Protein AF-A0A2X3CU47-F1 (afdb_monomer)

Organism: Klebsiella pneumoniae (NCBI:txid573)

Secondary structure (DSSP, 8-state):
--PPP-S---EEEEEE-SS-EEEEEE-SS--EEEEEEETTTTEEEEEEET----HHHHHGGGGS-TT-SS-S-------

Mean predicted aligned error: 6.17 Å

Structure (mmCIF, N/CA/C/O backbone):
data_AF-A0A2X3CU47-F1
#
_entry.id   AF-A0A2X3CU47-F1
#
loop_
_atom_site.group_PDB
_atom_site.id
_atom_site.type_symbol
_atom_site.label_atom_id
_atom_site.label_alt_id
_atom_site.label_comp_id
_atom_site.label_asym_id
_atom_site.label_entity_id
_atom_site.label_seq_id
_atom_site.pdbx_PDB_ins_code
_atom_site.Cartn_x
_atom_site.Cartn_y
_atom_site.Cartn_z
_atom_site.occupancy
_atom_site.B_iso_or_equiv
_atom_site.auth_seq_id
_atom_site.auth_comp_id
_atom_site.auth_asym_id
_atom_site.auth_atom_id
_atom_site.pdbx_PDB_model_num
ATOM 1 N N . MET A 1 1 ? -21.015 -21.264 -0.332 1.00 36.78 1 MET A N 1
ATOM 2 C CA . MET A 1 1 ? -20.837 -21.423 1.126 1.00 36.78 1 MET A CA 1
ATOM 3 C C . MET A 1 1 ? -19.495 -20.788 1.485 1.00 36.78 1 MET A C 1
ATOM 5 O O . MET A 1 1 ? -18.473 -21.445 1.387 1.00 36.78 1 MET A O 1
ATOM 9 N N . GLY A 1 2 ? -19.469 -19.472 1.711 1.00 56.50 2 GLY A N 1
ATOM 10 C CA . GLY A 1 2 ? -18.241 -18.726 2.010 1.00 56.50 2 GLY A CA 1
ATOM 11 C C . GLY A 1 2 ? -18.247 -18.367 3.486 1.00 56.50 2 GLY A C 1
ATOM 12 O O . GLY A 1 2 ? -19.137 -17.645 3.924 1.00 56.50 2 GLY A O 1
ATOM 13 N N . TRP A 1 3 ? -17.328 -18.947 4.251 1.00 51.50 3 TRP A N 1
ATOM 14 C CA . TRP A 1 3 ? -17.196 -18.710 5.686 1.00 51.50 3 TRP A CA 1
ATOM 15 C C . TRP A 1 3 ? -17.034 -17.202 5.939 1.00 51.50 3 TRP A C 1
ATOM 17 O O . TRP A 1 3 ? -16.183 -16.590 5.284 1.00 51.50 3 TRP A O 1
ATOM 27 N N . PRO A 1 4 ? -17.816 -16.572 6.836 1.00 55.19 4 PRO A N 1
ATOM 28 C CA . PRO A 1 4 ? -17.510 -15.209 7.232 1.00 55.19 4 PRO A CA 1
ATOM 29 C C . PRO A 1 4 ? -16.117 -15.243 7.868 1.00 55.19 4 PRO A C 1
ATOM 31 O O . PRO A 1 4 ? -15.822 -16.180 8.621 1.00 55.19 4 PRO A O 1
ATOM 34 N N . PRO A 1 5 ? -15.231 -14.280 7.587 1.00 52.78 5 PRO A N 1
ATOM 35 C CA . PRO A 1 5 ? -13.934 -14.329 8.230 1.00 52.78 5 PRO A CA 1
ATOM 36 C C . PRO A 1 5 ? -14.135 -14.157 9.777 1.00 52.78 5 PRO A C 1
ATOM 38 O O . PRO A 1 5 ? -15.232 -13.785 10.223 1.00 52.78 5 PRO A O 1
ATOM 41 N N . PRO A 1 6 ? -13.151 -14.467 10.652 1.00 59.22 6 PRO A N 1
ATOM 42 C CA . PRO A 1 6 ? -13.301 -14.496 12.138 1.00 59.22 6 PRO A CA 1
ATOM 43 C C . PRO A 1 6 ? -13.170 -13.155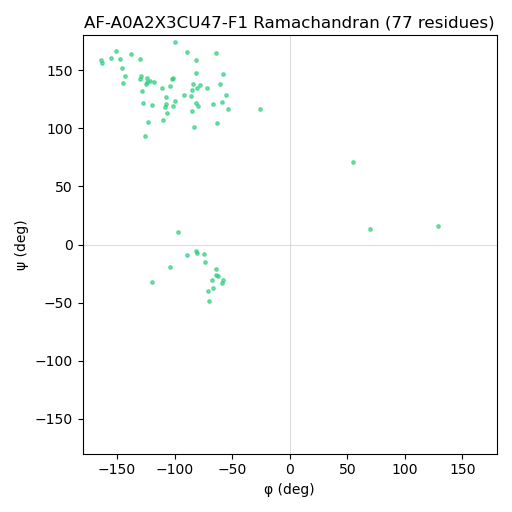 12.931 1.00 59.22 6 PRO A C 1
ATOM 45 O O . PRO A 1 6 ? -12.064 -12.707 13.157 1.00 59.22 6 PRO A O 1
ATOM 48 N N . ARG A 1 7 ? -14.253 -12.485 13.3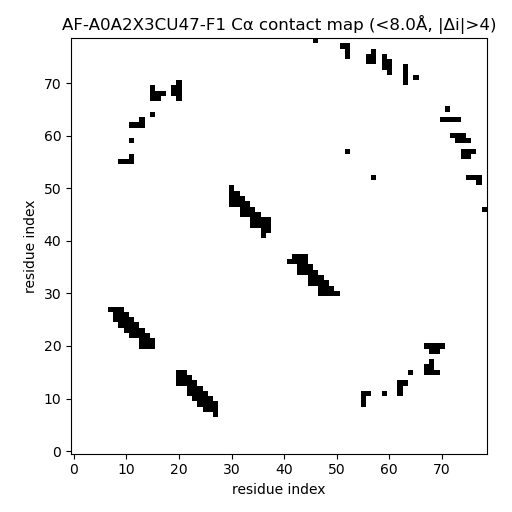68 1.00 49.78 7 ARG A N 1
ATOM 49 C CA . ARG A 1 7 ? -14.312 -11.024 13.707 1.00 49.78 7 ARG A CA 1
ATOM 50 C C . ARG A 1 7 ? -12.985 -10.335 14.136 1.00 49.78 7 ARG A C 1
ATOM 52 O O . ARG A 1 7 ? -12.473 -10.629 15.209 1.00 49.78 7 ARG A O 1
ATOM 59 N N . GLY A 1 8 ? -12.499 -9.357 13.352 1.00 53.03 8 GLY A N 1
ATOM 60 C CA . GLY A 1 8 ? -11.399 -8.453 13.756 1.00 53.03 8 GLY A CA 1
ATOM 61 C C . GLY A 1 8 ? -10.213 -8.294 12.789 1.00 53.03 8 GLY A C 1
ATOM 62 O O . GLY A 1 8 ? -9.165 -7.810 13.211 1.00 53.03 8 GLY A O 1
ATOM 63 N N . TRP A 1 9 ? -10.317 -8.693 11.518 1.00 55.47 9 TRP A N 1
ATOM 64 C CA . TRP A 1 9 ? -9.193 -8.563 10.573 1.00 55.47 9 TRP A CA 1
ATOM 65 C C . TRP A 1 9 ? -9.111 -7.140 10.054 1.00 55.47 9 TRP A C 1
ATOM 67 O O . TRP A 1 9 ? -9.998 -6.667 9.348 1.00 55.47 9 TRP A O 1
ATOM 77 N N . SER A 1 10 ? -7.984 -6.497 10.322 1.00 62.22 10 SER A N 1
ATOM 78 C CA . SER A 1 10 ? -7.390 -5.691 9.269 1.00 62.22 10 SER A CA 1
ATOM 79 C C . SER A 1 10 ? -6.625 -6.634 8.350 1.00 62.22 10 SER A C 1
ATOM 81 O O . SER A 1 10 ? -5.911 -7.509 8.831 1.00 62.22 10 SER A O 1
ATOM 83 N N . LEU A 1 11 ? -6.776 -6.491 7.039 1.00 75.88 11 LEU A N 1
ATOM 84 C CA . LEU A 1 11 ? -5.988 -7.243 6.060 1.00 75.88 11 LEU A CA 1
ATOM 85 C C . LEU A 1 11 ? -5.238 -6.252 5.184 1.00 75.88 11 LEU A C 1
ATOM 87 O O . LEU A 1 11 ? -5.783 -5.218 4.808 1.00 75.88 11 LEU A O 1
ATOM 91 N N . PHE A 1 12 ? -3.994 -6.586 4.860 1.00 87.38 12 PHE A N 1
ATOM 92 C CA . PHE A 1 12 ? -3.187 -5.862 3.890 1.00 87.38 12 PHE A C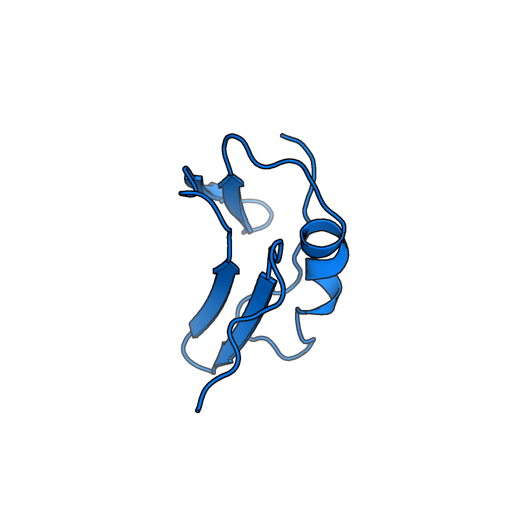A 1
ATOM 93 C C . PHE A 1 12 ? -2.814 -6.831 2.773 1.00 87.38 12 PHE A C 1
ATOM 95 O O . PHE A 1 12 ? -2.209 -7.869 3.037 1.00 87.38 12 PHE A O 1
ATOM 102 N N . ARG A 1 13 ? -3.208 -6.520 1.537 1.00 90.56 13 ARG A N 1
ATOM 103 C CA . ARG A 1 13 ? -2.918 -7.345 0.356 1.00 90.56 13 ARG A CA 1
ATOM 104 C C . ARG A 1 13 ? -2.312 -6.501 -0.754 1.00 90.56 13 ARG A C 1
ATOM 106 O O . ARG A 1 13 ? -2.729 -5.360 -0.949 1.00 90.56 13 ARG A O 1
ATOM 113 N N . VAL A 1 14 ? -1.386 -7.097 -1.502 1.00 92.81 14 VAL A N 1
ATOM 114 C CA . VAL A 1 14 ? -0.704 -6.471 -2.641 1.00 92.81 14 VAL A CA 1
ATOM 115 C C . VAL A 1 14 ? -0.806 -7.381 -3.852 1.00 92.81 14 VAL A C 1
ATOM 117 O O . VAL A 1 14 ? -0.550 -8.580 -3.762 1.00 92.81 14 VAL A O 1
ATOM 120 N N . TRP A 1 15 ? -1.182 -6.798 -4.982 1.00 94.50 15 TRP A N 1
ATOM 121 C CA . TRP A 1 15 ? -1.313 -7.477 -6.263 1.00 94.50 15 TRP A CA 1
ATOM 122 C C . TRP A 1 15 ? -0.467 -6.731 -7.295 1.00 94.50 15 TRP A C 1
ATOM 124 O O . TRP A 1 15 ? -0.956 -5.750 -7.869 1.00 94.50 15 TRP A O 1
ATOM 134 N N . PRO A 1 16 ? 0.794 -7.142 -7.507 1.00 94.88 16 PRO A N 1
ATOM 135 C CA . PRO A 1 16 ? 1.615 -6.576 -8.564 1.00 94.88 16 PRO A CA 1
ATOM 136 C C . PRO A 1 16 ? 1.129 -7.062 -9.928 1.00 94.88 16 PRO A C 1
ATOM 138 O O . PRO A 1 16 ? 0.886 -8.253 -10.131 1.00 94.88 16 PRO A O 1
ATOM 141 N N . ALA A 1 17 ? 1.022 -6.140 -10.873 1.00 94.88 17 ALA A N 1
ATOM 142 C CA . ALA A 1 17 ? 0.850 -6.425 -12.289 1.00 94.88 17 ALA A CA 1
ATOM 143 C C . ALA A 1 17 ? 1.727 -5.474 -13.108 1.00 94.88 17 ALA A C 1
ATOM 145 O O . ALA A 1 17 ? 2.193 -4.450 -12.616 1.00 94.88 17 ALA A O 1
ATOM 146 N N . SER A 1 18 ? 1.942 -5.800 -14.380 1.00 94.06 18 SER A N 1
ATOM 147 C CA . SER A 1 18 ? 2.808 -5.018 -15.271 1.00 94.06 18 SER A CA 1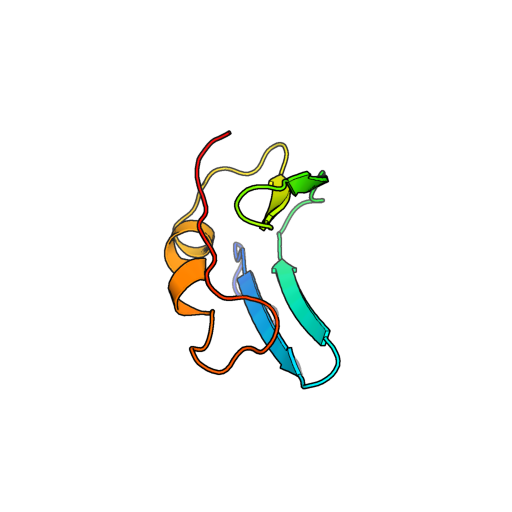
ATOM 148 C C . SER A 1 18 ? 2.321 -3.585 -15.508 1.00 94.06 18 SER A C 1
ATOM 150 O O . SER A 1 18 ? 3.130 -2.705 -15.780 1.00 94.06 18 SER A O 1
ATOM 152 N N . THR A 1 19 ? 1.014 -3.335 -15.401 1.00 96.12 19 THR A N 1
ATOM 153 C CA . THR A 1 19 ? 0.401 -2.023 -15.677 1.00 96.12 19 THR A CA 1
ATOM 154 C C . THR A 1 19 ? 0.006 -1.246 -14.423 1.00 96.12 19 THR A C 1
ATOM 156 O O . THR A 1 19 ? -0.219 -0.044 -14.505 1.00 96.12 19 THR A O 1
ATOM 159 N N . TYR A 1 20 ? -0.141 -1.921 -13.279 1.00 95.62 20 TYR A N 1
ATOM 160 C CA . TYR A 1 20 ? -0.440 -1.297 -11.988 1.00 95.62 20 TYR A CA 1
ATOM 161 C C . TYR A 1 20 ? -0.126 -2.256 -10.836 1.00 95.62 20 TYR A C 1
ATOM 163 O O . TYR A 1 20 ? -0.230 -3.471 -10.992 1.00 95.62 20 TYR A O 1
ATOM 171 N N . THR A 1 21 ? 0.127 -1.712 -9.646 1.00 95.00 21 THR A N 1
ATOM 172 C CA . THR A 1 21 ? 0.094 -2.482 -8.394 1.00 95.00 21 THR A CA 1
ATOM 173 C C . THR A 1 21 ? -1.138 -2.086 -7.593 1.00 95.00 21 THR A C 1
ATOM 175 O O . THR A 1 21 ? -1.373 -0.905 -7.337 1.00 95.00 21 THR A O 1
ATOM 178 N N . ARG A 1 22 ? -1.954 -3.067 -7.191 1.00 96.19 22 ARG A N 1
ATOM 179 C CA . ARG A 1 22 ? -3.127 -2.830 -6.338 1.00 96.19 22 ARG A CA 1
ATOM 180 C C . ARG A 1 22 ? -2.804 -3.175 -4.895 1.00 96.19 22 ARG A C 1
ATOM 182 O O . ARG A 1 22 ? -2.490 -4.321 -4.590 1.00 96.19 22 ARG A O 1
ATOM 189 N N . VAL A 1 23 ? -2.984 -2.203 -4.008 1.00 93.56 23 VAL A N 1
ATOM 190 C CA . VAL A 1 23 ? -2.944 -2.399 -2.556 1.00 93.56 23 VAL A CA 1
ATOM 191 C C . VAL A 1 23 ? -4.372 -2.375 -2.019 1.00 93.56 23 VAL A C 1
ATOM 193 O O . VAL A 1 23 ? -5.188 -1.554 -2.432 1.00 93.56 23 VAL A O 1
ATOM 196 N N . THR A 1 24 ? -4.704 -3.294 -1.119 1.00 92.62 24 THR A N 1
ATOM 197 C CA . THR A 1 24 ? -6.013 -3.347 -0.461 1.00 92.62 24 THR A CA 1
ATOM 198 C C . THR A 1 24 ? -5.823 -3.390 1.044 1.00 92.62 24 THR A C 1
ATOM 200 O O . THR A 1 24 ? -5.185 -4.310 1.557 1.00 92.62 24 THR A O 1
ATOM 203 N N . VAL A 1 25 ? -6.403 -2.401 1.727 1.00 89.06 25 VAL A N 1
ATOM 204 C CA . VAL A 1 25 ? -6.497 -2.336 3.187 1.00 89.06 25 VAL A CA 1
ATOM 205 C C . VAL A 1 25 ? -7.947 -2.595 3.571 1.00 89.06 25 VAL A C 1
ATOM 207 O O . VAL A 1 25 ? -8.842 -1.857 3.168 1.00 89.06 25 VAL A O 1
ATOM 210 N N . GLU A 1 26 ? -8.179 -3.665 4.317 1.00 87.50 26 GLU A N 1
ATOM 211 C CA . GLU A 1 26 ? -9.503 -4.043 4.809 1.00 87.50 26 GLU A CA 1
ATOM 212 C C . GLU A 1 26 ? -9.646 -3.644 6.279 1.00 87.50 26 GLU A C 1
ATOM 214 O O . GLU A 1 26 ? -8.681 -3.724 7.042 1.00 87.50 26 GLU A O 1
ATOM 219 N N . SER A 1 27 ? -10.840 -3.210 6.676 1.00 84.31 27 SER A N 1
ATOM 220 C CA . SER A 1 27 ? -11.157 -2.783 8.038 1.00 84.31 27 SER A CA 1
ATOM 221 C C . SER A 1 27 ? -12.598 -3.144 8.384 1.00 84.31 27 SER A C 1
ATOM 223 O O . SER A 1 27 ? -13.464 -3.190 7.513 1.00 84.31 27 SER A O 1
ATOM 225 N N . ASN A 1 28 ? -12.861 -3.365 9.670 1.00 83.50 28 ASN A N 1
ATOM 226 C CA . ASN A 1 28 ? -14.198 -3.599 10.216 1.00 83.50 28 ASN A CA 1
ATOM 227 C C . ASN A 1 28 ? -15.006 -2.303 10.432 1.00 83.50 28 ASN A C 1
ATOM 229 O O . ASN A 1 28 ? -16.188 -2.366 10.764 1.00 83.50 28 ASN A O 1
ATOM 233 N N . HIS A 1 29 ? -14.377 -1.140 10.252 1.00 84.94 29 HIS A N 1
ATOM 234 C CA . HIS A 1 29 ? -15.009 0.176 10.293 1.00 84.94 29 HIS A CA 1
ATOM 235 C C . HIS A 1 29 ? -14.627 0.991 9.055 1.00 84.94 29 HIS A C 1
ATOM 237 O O . HIS A 1 29 ? -13.611 0.723 8.409 1.00 84.94 29 HIS A O 1
ATOM 243 N N . VAL A 1 30 ? -15.427 2.014 8.741 1.00 87.75 30 VAL A N 1
ATOM 244 C CA . VAL A 1 30 ? -15.154 2.931 7.627 1.00 87.75 30 VAL A CA 1
ATOM 245 C C . VAL A 1 30 ? -13.798 3.607 7.832 1.00 87.75 30 VAL A C 1
ATOM 247 O O . VAL A 1 30 ? -13.581 4.279 8.839 1.00 87.75 30 VAL A O 1
ATOM 250 N N . LEU A 1 31 ? -12.902 3.443 6.858 1.00 89.31 31 LEU A N 1
ATOM 251 C CA . LEU A 1 31 ? -11.599 4.095 6.848 1.00 89.31 31 LEU A CA 1
ATOM 252 C C . LEU A 1 31 ? -11.728 5.493 6.254 1.00 89.31 31 LEU A C 1
ATOM 254 O O . LEU A 1 31 ? -12.018 5.651 5.068 1.00 89.31 31 LEU A O 1
ATOM 258 N N . LYS A 1 32 ? -11.482 6.509 7.078 1.00 93.44 32 LYS A N 1
ATOM 259 C CA . LYS A 1 32 ? -11.200 7.860 6.594 1.00 93.44 32 LYS A CA 1
ATOM 260 C C . LYS A 1 32 ? -9.717 7.942 6.275 1.00 93.44 32 LYS A C 1
ATOM 262 O O . LYS A 1 32 ? -8.897 7.492 7.075 1.00 93.44 32 LYS A O 1
ATOM 267 N N . TYR A 1 33 ? -9.378 8.485 5.113 1.00 94.31 33 TYR A N 1
ATOM 268 C CA . TYR A 1 33 ? -7.992 8.546 4.684 1.00 94.31 33 TYR A CA 1
ATOM 269 C C . TYR A 1 33 ? -7.686 9.776 3.838 1.00 94.31 33 TYR A C 1
ATOM 271 O O . TYR A 1 33 ? -8.576 10.374 3.231 1.00 94.31 33 TYR A O 1
ATOM 279 N N . ARG A 1 34 ? -6.400 10.120 3.776 1.00 95.50 34 ARG A N 1
ATOM 280 C CA . ARG A 1 34 ? -5.844 11.096 2.835 1.00 95.50 34 ARG A CA 1
ATOM 281 C C . ARG A 1 34 ? -4.737 10.433 2.043 1.00 95.50 34 ARG A C 1
ATOM 283 O O . ARG A 1 34 ? -3.994 9.627 2.589 1.00 95.50 34 ARG A O 1
ATOM 290 N N . GLN A 1 35 ? -4.625 10.781 0.768 1.00 95.56 35 GLN A N 1
ATOM 291 C CA . GLN A 1 35 ? -3.544 10.305 -0.086 1.00 95.56 35 GLN A CA 1
ATOM 292 C C . GLN A 1 35 ? -2.808 11.484 -0.707 1.00 95.56 35 GLN A C 1
ATOM 294 O O . GLN A 1 35 ? -3.437 12.445 -1.154 1.00 95.56 35 GLN A O 1
ATOM 299 N N . PHE A 1 36 ? -1.485 11.402 -0.750 1.00 96.88 36 PHE A N 1
ATOM 300 C CA . PHE A 1 36 ? -0.650 12.398 -1.409 1.00 96.88 36 PHE A CA 1
ATOM 301 C C . PHE A 1 36 ? 0.687 11.793 -1.832 1.00 96.88 36 PHE A C 1
ATOM 303 O O . PHE A 1 36 ? 1.101 10.740 -1.343 1.00 96.88 36 PHE A O 1
ATOM 310 N N . ALA A 1 37 ? 1.349 12.464 -2.770 1.00 96.19 37 ALA A N 1
ATOM 311 C CA . ALA A 1 37 ? 2.680 12.103 -3.226 1.00 96.19 37 ALA A CA 1
ATOM 312 C C . ALA A 1 37 ? 3.720 13.032 -2.593 1.00 96.19 37 ALA A C 1
ATOM 314 O O . ALA A 1 37 ? 3.482 14.229 -2.432 1.00 96.19 37 ALA A O 1
ATOM 315 N N . LEU A 1 38 ? 4.871 12.470 -2.245 1.00 96.44 38 LEU A N 1
ATOM 316 C CA . LEU A 1 38 ? 6.063 13.198 -1.833 1.00 96.44 38 LEU A CA 1
ATOM 317 C C . LEU A 1 38 ? 7.180 12.897 -2.822 1.00 96.44 38 LEU A C 1
ATOM 319 O O . LEU A 1 38 ? 7.361 11.740 -3.195 1.00 96.44 38 LEU A O 1
ATOM 323 N N . SER A 1 39 ? 7.958 13.914 -3.169 1.00 95.88 39 SER A N 1
ATOM 324 C CA . SER A 1 39 ? 9.194 13.755 -3.926 1.00 95.88 39 SER A CA 1
ATOM 325 C C . SER A 1 39 ? 10.392 13.539 -2.990 1.00 95.88 39 SER A C 1
ATOM 327 O O . SER A 1 39 ? 10.320 13.751 -1.776 1.00 95.88 39 SER A O 1
ATOM 329 N N . ASN A 1 40 ? 11.515 13.097 -3.560 1.00 92.38 40 ASN A N 1
ATOM 330 C CA . ASN A 1 40 ? 12.818 12.984 -2.891 1.00 92.38 40 ASN A CA 1
ATOM 331 C C . ASN A 1 40 ? 12.834 12.138 -1.586 1.00 92.38 40 ASN A C 1
ATOM 333 O O . ASN A 1 40 ? 13.075 12.667 -0.498 1.00 92.38 40 ASN A O 1
ATOM 337 N N . PRO A 1 41 ? 12.687 10.799 -1.660 1.00 94.12 41 PRO A N 1
ATOM 338 C CA . PRO A 1 41 ? 12.344 10.000 -2.838 1.00 94.12 41 PRO A CA 1
ATOM 339 C C . PRO A 1 41 ? 10.833 9.982 -3.112 1.00 94.12 41 PRO A C 1
ATOM 341 O O . PRO A 1 41 ? 10.042 10.173 -2.183 1.00 94.12 41 PRO A O 1
ATOM 344 N N . GLU A 1 42 ? 10.470 9.672 -4.363 1.00 95.88 42 GLU A N 1
ATOM 345 C CA . GLU A 1 42 ? 9.085 9.471 -4.814 1.00 95.88 42 GLU A CA 1
ATOM 346 C C . GLU A 1 42 ? 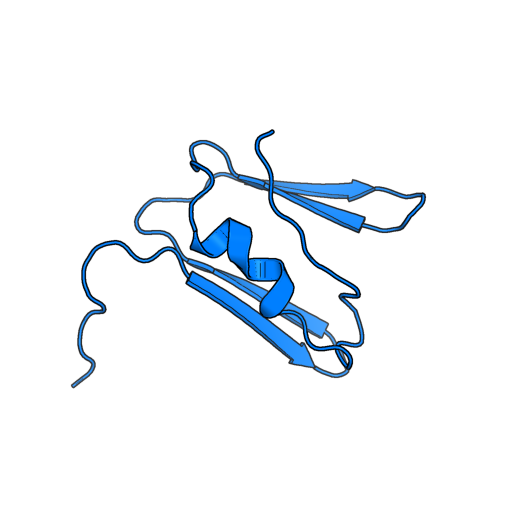8.371 8.428 -3.951 1.00 95.88 42 GLU A C 1
ATOM 348 O O . GLU A 1 42 ? 8.780 7.264 -3.877 1.00 95.88 42 GLU A O 1
ATOM 353 N N . ARG A 1 43 ? 7.322 8.859 -3.252 1.00 95.88 43 ARG A N 1
ATOM 354 C CA . ARG A 1 43 ? 6.532 8.024 -2.345 1.00 95.88 43 ARG A CA 1
ATOM 355 C C . ARG A 1 43 ? 5.072 8.439 -2.394 1.00 95.88 43 ARG A C 1
ATOM 357 O O . ARG A 1 43 ? 4.761 9.623 -2.339 1.00 95.88 43 ARG A O 1
ATOM 364 N N . VAL A 1 44 ? 4.184 7.452 -2.392 1.00 95.69 44 VAL A N 1
ATOM 365 C CA . VAL A 1 44 ? 2.764 7.654 -2.093 1.00 95.69 44 VAL A CA 1
ATOM 366 C C . VAL A 1 44 ? 2.563 7.432 -0.599 1.00 95.69 44 VAL A C 1
ATOM 368 O O . VAL A 1 44 ? 3.006 6.419 -0.054 1.00 95.69 44 VAL A O 1
ATOM 371 N N . VAL A 1 45 ? 1.918 8.385 0.063 1.00 95.06 45 VAL A N 1
ATOM 372 C CA . VAL A 1 45 ? 1.543 8.304 1.475 1.00 95.06 45 VAL A CA 1
ATOM 373 C C . VAL A 1 45 ? 0.028 8.196 1.560 1.00 95.06 45 VAL A C 1
ATOM 375 O O . VAL A 1 45 ? -0.687 8.918 0.864 1.00 95.06 45 VAL A O 1
ATOM 378 N N . VAL A 1 46 ? -0.444 7.273 2.395 1.00 94.44 46 VAL A N 1
ATOM 379 C CA . VAL A 1 46 ? -1.860 7.109 2.723 1.00 94.44 46 VAL A CA 1
ATOM 380 C C . VAL A 1 46 ? -1.996 7.224 4.235 1.00 94.44 46 VAL A C 1
ATOM 382 O O . VAL A 1 46 ? -1.629 6.298 4.959 1.00 94.44 46 VAL A O 1
ATOM 385 N N . ASP A 1 47 ? -2.516 8.354 4.697 1.00 93.31 47 ASP A N 1
ATOM 386 C CA . ASP A 1 47 ? -2.797 8.582 6.112 1.00 93.31 47 ASP A CA 1
ATOM 387 C C . ASP A 1 47 ? -4.173 8.020 6.435 1.00 93.31 47 ASP A C 1
ATOM 389 O O . ASP A 1 47 ? -5.146 8.349 5.758 1.00 93.31 47 ASP A O 1
ATOM 393 N N . LEU A 1 48 ? -4.260 7.180 7.465 1.00 91.00 48 LEU A N 1
ATOM 394 C CA . LEU A 1 48 ? -5.512 6.584 7.926 1.00 91.00 48 LEU A CA 1
ATOM 395 C C . LEU A 1 48 ? -5.924 7.228 9.253 1.00 91.00 48 LEU A C 1
ATOM 397 O O . LEU A 1 48 ? -5.198 7.145 10.242 1.00 91.00 48 LEU A O 1
ATOM 401 N N . GLU A 1 49 ? -7.100 7.846 9.295 1.00 90.75 49 GLU A N 1
ATOM 402 C CA . GLU A 1 49 ? -7.625 8.467 10.512 1.00 90.75 49 GLU A CA 1
ATOM 403 C C . GLU A 1 49 ? -8.322 7.426 11.398 1.00 90.75 49 GLU A C 1
ATOM 405 O O . GLU A 1 49 ? -9.084 6.583 10.920 1.00 90.75 49 GLU A O 1
ATOM 410 N N . GLY A 1 50 ? -8.095 7.502 12.713 1.00 83.81 50 GLY A N 1
ATOM 411 C CA . GLY A 1 50 ? -8.747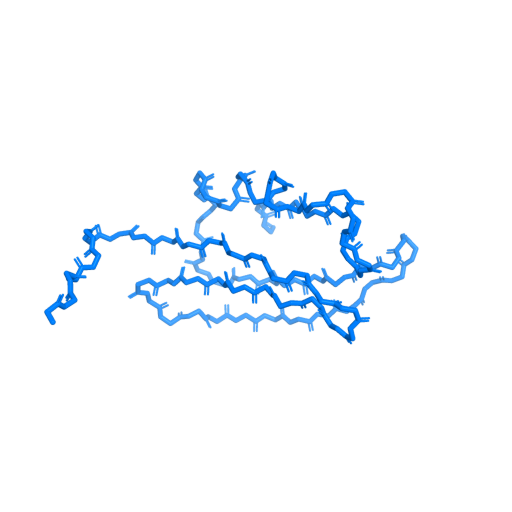 6.616 13.684 1.00 83.81 50 GLY A CA 1
ATOM 412 C C . GLY A 1 50 ? -8.283 5.156 13.624 1.00 83.81 50 GLY A C 1
ATOM 413 O O . GLY A 1 50 ? -8.922 4.290 14.220 1.00 83.81 50 GLY A O 1
ATOM 414 N N . VAL A 1 51 ? -7.179 4.871 12.926 1.00 83.44 51 VAL A N 1
ATOM 415 C CA . VAL A 1 51 ? -6.579 3.536 12.855 1.00 83.44 51 VAL A CA 1
ATOM 416 C C . VAL A 1 51 ? -5.379 3.456 13.787 1.00 83.44 51 VAL A C 1
ATOM 418 O O . VAL A 1 51 ? -4.387 4.157 13.613 1.00 83.44 51 VAL A O 1
ATOM 421 N N . ASN A 1 52 ? -5.444 2.549 14.760 1.00 80.19 52 ASN A N 1
ATOM 422 C CA . ASN A 1 52 ? -4.283 2.205 15.572 1.00 80.19 52 ASN A CA 1
ATOM 423 C C . ASN A 1 52 ? -3.350 1.266 14.804 1.00 80.19 52 ASN A C 1
ATOM 425 O O . ASN A 1 52 ? -3.793 0.292 14.189 1.00 80.19 52 ASN A O 1
ATOM 429 N N . LEU A 1 53 ? -2.044 1.527 14.892 1.00 75.94 53 LEU A N 1
ATOM 430 C CA . LEU A 1 53 ? -1.026 0.688 14.271 1.00 75.94 53 LEU A CA 1
ATOM 431 C C . LEU A 1 53 ? -1.051 -0.725 14.878 1.00 75.94 53 LEU A C 1
ATOM 433 O O . LEU A 1 53 ? -0.565 -0.954 15.987 1.00 75.94 53 LEU A O 1
ATOM 437 N N . ASN A 1 54 ? -1.590 -1.682 14.127 1.00 78.56 54 ASN A N 1
ATOM 438 C CA . ASN A 1 54 ? -1.680 -3.085 14.522 1.00 78.56 54 ASN A CA 1
ATOM 439 C C . ASN A 1 54 ? -0.572 -3.940 13.879 1.00 78.56 54 ASN A C 1
ATOM 441 O O . ASN A 1 54 ? 0.229 -3.467 13.069 1.00 78.56 54 ASN A O 1
ATOM 445 N N . SER A 1 55 ? -0.502 -5.215 14.265 1.00 77.75 55 SER A N 1
ATOM 446 C CA . SER A 1 55 ? 0.497 -6.165 13.755 1.00 77.75 55 SER A CA 1
ATOM 447 C C . SER A 1 55 ? 0.450 -6.332 12.232 1.00 77.75 55 SER A C 1
ATOM 449 O O . SER A 1 55 ? 1.492 -6.540 11.615 1.00 77.75 55 SER A O 1
ATOM 451 N N . VAL A 1 56 ? -0.724 -6.177 11.615 1.00 79.75 56 VAL A N 1
ATOM 452 C CA . VAL A 1 56 ? -0.913 -6.316 10.165 1.00 79.75 56 VAL A CA 1
ATOM 453 C C . VAL A 1 56 ? -0.248 -5.164 9.416 1.00 79.75 56 VAL A C 1
ATOM 455 O O . VAL A 1 56 ? 0.542 -5.402 8.506 1.00 79.75 56 VAL A O 1
ATOM 458 N N . LEU A 1 57 ? -0.490 -3.921 9.839 1.00 83.19 57 LEU A N 1
ATOM 459 C CA . LEU A 1 57 ? 0.1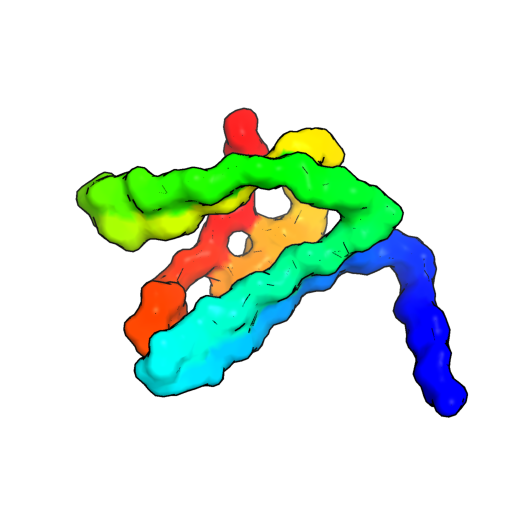45 -2.745 9.235 1.00 83.19 57 LEU A CA 1
ATOM 460 C C . LEU A 1 57 ? 1.656 -2.695 9.506 1.00 83.19 57 LEU A C 1
ATOM 462 O O . LEU A 1 57 ? 2.413 -2.229 8.658 1.00 83.19 57 LEU A O 1
ATOM 466 N N . LYS A 1 58 ? 2.125 -3.229 10.643 1.00 84.88 58 LYS A N 1
ATOM 467 C CA . LYS A 1 58 ? 3.568 -3.400 10.901 1.00 84.88 58 LYS A CA 1
ATOM 468 C C . LYS A 1 58 ? 4.206 -4.430 9.961 1.00 84.88 58 LYS A C 1
ATOM 470 O O . LYS A 1 58 ? 5.336 -4.235 9.526 1.00 84.88 58 LYS A O 1
ATOM 475 N N . GLY A 1 59 ? 3.487 -5.504 9.633 1.00 84.12 59 GLY A N 1
ATOM 476 C CA . GLY A 1 59 ? 3.962 -6.586 8.765 1.00 84.12 59 GLY A CA 1
ATOM 477 C C . GLY A 1 59 ? 3.856 -6.312 7.261 1.00 84.12 59 GLY A C 1
ATOM 478 O O . GLY A 1 59 ? 4.344 -7.112 6.464 1.00 84.12 59 GLY A O 1
ATOM 479 N N . MET A 1 60 ? 3.246 -5.198 6.848 1.00 88.12 60 MET A N 1
ATOM 480 C CA . MET A 1 60 ? 2.897 -4.965 5.443 1.00 88.12 60 MET A CA 1
ATOM 481 C C . MET A 1 60 ? 4.098 -4.870 4.494 1.00 88.12 60 MET A C 1
ATOM 483 O O . MET A 1 60 ? 3.980 -5.215 3.322 1.00 88.12 60 MET A O 1
ATOM 487 N N . GLY A 1 61 ? 5.268 -4.465 4.999 1.00 88.88 61 GLY A N 1
ATOM 488 C CA . GLY A 1 61 ? 6.500 -4.440 4.209 1.00 88.88 61 GLY A CA 1
ATOM 489 C C . GLY A 1 61 ? 6.878 -5.816 3.654 1.00 88.88 61 GLY A C 1
ATOM 490 O O . GLY A 1 61 ? 7.362 -5.903 2.532 1.00 88.88 61 GLY A O 1
ATOM 491 N N . GLY A 1 62 ? 6.573 -6.894 4.386 1.00 90.06 62 GLY A N 1
ATOM 492 C CA . GLY A 1 62 ? 6.815 -8.269 3.939 1.00 90.06 62 GLY A CA 1
ATOM 493 C C . GLY A 1 62 ? 5.837 -8.773 2.871 1.00 90.06 62 GLY A C 1
ATOM 494 O O . GLY A 1 62 ? 6.040 -9.857 2.337 1.00 90.06 62 GLY A O 1
ATOM 495 N N . GLN A 1 63 ? 4.776 -8.020 2.562 1.00 89.62 63 GLN A N 1
ATOM 496 C CA . GLN A 1 63 ? 3.846 -8.331 1.469 1.00 89.62 63 GLN A CA 1
ATOM 497 C C . GLN A 1 63 ? 4.286 -7.710 0.133 1.00 89.62 63 GLN A C 1
ATOM 499 O O . GLN A 1 63 ? 3.701 -8.026 -0.902 1.00 89.62 63 GLN A O 1
ATOM 504 N N . ILE A 1 64 ? 5.301 -6.834 0.140 1.00 93.44 64 ILE A N 1
ATOM 505 C CA . ILE A 1 64 ? 5.867 -6.271 -1.088 1.00 93.44 64 ILE A CA 1
ATOM 506 C C . ILE A 1 64 ? 6.838 -7.286 -1.679 1.00 93.44 64 ILE A C 1
ATOM 508 O O . ILE A 1 64 ? 7.803 -7.692 -1.029 1.00 93.44 64 ILE A O 1
ATOM 512 N N . ARG A 1 65 ? 6.591 -7.696 -2.921 1.00 92.56 65 ARG A N 1
ATOM 513 C CA . ARG A 1 65 ? 7.494 -8.601 -3.629 1.00 92.56 65 ARG A CA 1
ATOM 514 C C . ARG A 1 65 ? 8.665 -7.823 -4.221 1.00 92.56 65 ARG A C 1
ATOM 516 O O . ARG A 1 65 ? 8.506 -6.686 -4.649 1.00 92.56 65 ARG A O 1
ATOM 523 N N . ALA A 1 66 ? 9.833 -8.457 -4.286 1.00 93.12 66 ALA A N 1
ATOM 524 C CA . ALA A 1 66 ? 11.030 -7.844 -4.865 1.00 93.12 66 ALA A CA 1
ATOM 525 C C . ALA A 1 66 ? 10.890 -7.539 -6.372 1.00 93.12 66 ALA A C 1
ATOM 527 O O . ALA A 1 66 ? 11.623 -6.703 -6.889 1.00 93.12 66 ALA A O 1
ATOM 528 N N . ASP A 1 67 ? 9.962 -8.216 -7.057 1.00 93.31 67 ASP A N 1
ATOM 529 C CA . ASP A 1 67 ? 9.643 -8.060 -8.478 1.00 93.31 67 ASP A CA 1
ATOM 530 C C . ASP A 1 67 ? 8.429 -7.147 -8.742 1.00 93.31 67 ASP A C 1
ATOM 532 O O . ASP A 1 67 ? 7.942 -7.092 -9.871 1.00 93.31 67 ASP A O 1
ATOM 536 N N . ASP A 1 68 ? 7.926 -6.427 -7.731 1.00 95.25 68 ASP A N 1
ATOM 537 C CA . ASP A 1 68 ? 6.857 -5.444 -7.923 1.00 95.25 68 ASP A CA 1
ATOM 538 C C . ASP A 1 68 ? 7.367 -4.255 -8.767 1.00 95.25 68 ASP A C 1
ATOM 540 O O . ASP A 1 68 ? 8.326 -3.585 -8.369 1.00 95.25 68 ASP A O 1
ATOM 544 N N . PRO A 1 69 ? 6.750 -3.961 -9.927 1.00 96.31 69 PRO A N 1
ATOM 545 C CA . PRO A 1 69 ? 7.267 -2.945 -10.841 1.00 96.31 69 PRO A CA 1
ATOM 546 C C . PRO A 1 69 ? 7.046 -1.504 -10.359 1.00 96.31 69 PRO A C 1
ATOM 548 O O . PRO A 1 69 ? 7.675 -0.592 -10.895 1.00 96.31 69 PRO A O 1
ATOM 551 N N . PHE A 1 70 ? 6.173 -1.276 -9.368 1.00 96.19 70 PHE A N 1
ATOM 552 C CA . PHE A 1 70 ? 5.792 0.069 -8.916 1.00 96.19 70 PHE A CA 1
ATOM 553 C C . PHE A 1 70 ? 6.126 0.340 -7.447 1.00 96.19 70 PHE A C 1
ATOM 555 O O . PHE A 1 70 ? 6.418 1.481 -7.087 1.00 96.19 70 PHE A O 1
ATOM 562 N N . ILE A 1 71 ? 6.086 -0.676 -6.581 1.00 95.44 71 ILE A N 1
ATOM 563 C CA . ILE A 1 71 ? 6.301 -0.514 -5.140 1.00 95.44 71 ILE A CA 1
ATOM 564 C C . ILE A 1 71 ? 7.629 -1.146 -4.736 1.00 95.44 71 ILE A C 1
ATOM 566 O O . ILE A 1 71 ? 7.744 -2.355 -4.595 1.00 95.44 71 ILE A O 1
ATOM 570 N N . LYS A 1 72 ? 8.628 -0.307 -4.441 1.00 95.44 72 LYS A N 1
ATOM 571 C CA . LYS A 1 72 ? 9.932 -0.777 -3.947 1.00 95.44 72 LYS A CA 1
ATOM 572 C C . LYS A 1 72 ? 9.874 -1.307 -2.510 1.00 95.44 72 LYS A C 1
ATOM 574 O O . LYS A 1 72 ? 10.570 -2.256 -2.165 1.00 95.44 72 LYS A O 1
ATOM 579 N N . SER A 1 73 ? 9.112 -0.644 -1.643 1.00 94.69 73 SER A N 1
ATOM 580 C CA . SER A 1 73 ? 8.918 -1.043 -0.247 1.00 94.69 73 SER A CA 1
ATOM 581 C C . SER A 1 73 ? 7.716 -0.327 0.367 1.00 94.69 73 SER A C 1
ATOM 583 O O . SER A 1 73 ? 7.303 0.734 -0.101 1.00 94.69 73 SER A O 1
ATOM 585 N N . ALA A 1 74 ? 7.174 -0.892 1.447 1.00 93.31 74 ALA A N 1
ATOM 586 C CA . ALA A 1 74 ? 6.104 -0.293 2.238 1.00 93.31 74 ALA A CA 1
ATOM 587 C C . ALA A 1 74 ? 6.471 -0.309 3.725 1.00 93.31 74 ALA A C 1
ATOM 589 O O . ALA A 1 74 ? 7.075 -1.261 4.219 1.00 93.31 74 ALA A O 1
ATOM 590 N N . ARG A 1 75 ? 6.103 0.754 4.444 1.00 91.38 75 ARG A N 1
ATOM 591 C CA . ARG A 1 75 ? 6.317 0.894 5.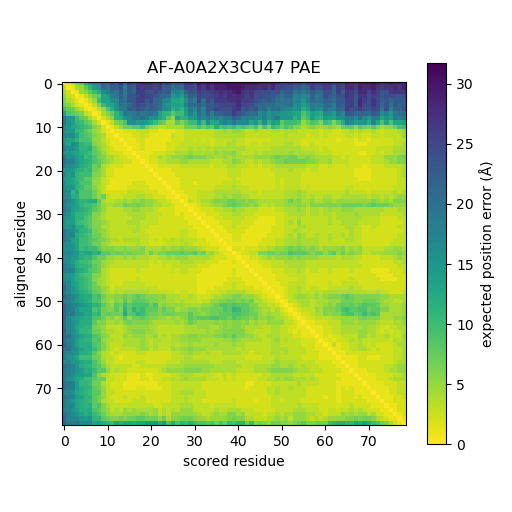891 1.00 91.38 75 ARG A CA 1
ATOM 5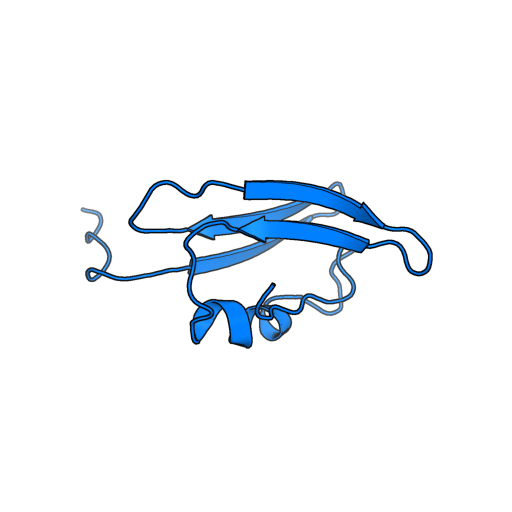92 C C . ARG A 1 75 ? 5.136 1.612 6.526 1.00 91.38 75 ARG A C 1
ATOM 594 O O . ARG A 1 75 ? 4.566 2.501 5.899 1.00 91.38 75 ARG A O 1
ATOM 601 N N . GLY A 1 76 ? 4.787 1.223 7.746 1.00 89.19 76 GLY A N 1
ATOM 602 C CA . GLY A 1 76 ? 3.678 1.796 8.505 1.00 89.19 76 GLY A CA 1
ATOM 603 C C . GLY A 1 76 ? 4.181 2.298 9.844 1.00 89.19 76 GLY A C 1
ATOM 604 O O . GLY A 1 76 ? 5.016 1.650 10.473 1.00 89.19 76 GLY A O 1
ATOM 605 N N . GLY A 1 77 ? 3.683 3.451 10.268 1.00 87.62 77 GLY A N 1
ATOM 606 C CA . GLY A 1 77 ? 4.037 4.068 11.537 1.00 87.62 77 GLY A CA 1
ATOM 607 C C . GLY A 1 77 ? 2.881 4.908 12.069 1.00 87.62 77 GLY A C 1
ATOM 608 O O . GLY A 1 77 ? 1.925 5.148 11.329 1.00 87.62 77 GLY A O 1
ATOM 609 N N . PRO A 1 78 ? 2.943 5.320 13.344 1.00 82.81 78 PRO A N 1
ATOM 610 C CA . PRO A 1 78 ? 2.081 6.380 13.849 1.00 82.81 78 PRO A CA 1
ATOM 611 C C . PRO A 1 78 ? 2.291 7.657 13.026 1.00 82.81 78 PRO A C 1
ATOM 613 O O . PRO A 1 78 ? 3.406 7.898 12.551 1.00 82.81 78 PRO A O 1
ATOM 616 N N . VAL A 1 79 ? 1.217 8.429 12.862 1.00 70.06 79 VAL A N 1
ATOM 617 C CA . VAL A 1 79 ? 1.261 9.803 12.335 1.00 70.06 79 VAL A CA 1
ATOM 618 C C . VAL A 1 79 ? 1.851 10.755 13.365 1.00 70.06 79 VAL A C 1
ATOM 620 O O . VAL A 1 79 ? 1.586 10.540 14.571 1.00 70.06 79 VAL A O 1
#

Solvent-accessible surface area (backbone atoms only — not comparable to full-atom values): 5396 Å² total; per-residue (Å²): 140,79,80,77,78,81,90,83,61,61,46,75,46,67,46,71,44,100,89,50,66,49,77,46,81,46,61,92,59,90,78,48,70,49,76,50,77,43,72,91,68,81,41,81,47,75,50,62,57,96,62,77,88,43,74,54,52,63,49,42,35,76,60,48,50,95,82,34,85,78,48,91,72,53,86,62,75,84,130

Foldseek 3Di:
DDDDPDPDDFAWAWDADPVDIDIDTDGPDDWDWDWDFDVPPTDIDIGTPPDDDDPRQQCNQVNDDCPRPPDNGHHDDDD

Radius of gyration: 13.82 Å; Cα contacts (8 Å, |Δi|>4): 100; chains: 1; bounding box: 34×35×31 Å

InterPro domains:
  IPR021731 AMIN domain [PF11741] (13-75)

pLDDT: mean 85.62, std 13.77, range [36.78, 96.88]

Nearest PDB structures (foldseek):
  4bin-assembly1_A  TM=9.930E-01  e=8.150E-07  Escherichia coli K-12

Sequence (79 aa):
MGWPPPRGWSLFRVWPASTYTRVTVESNHVLKYRQFALSNPERVVVDLEGVNLNSVLKGMGGQIRADDPFIKSARGGPV